Protein AF-A0AAV9T8A3-F1 (afdb_monomer)

Nearest PDB structures (foldseek):
  1oc7-assembly1_A  TM=1.001E+00  e=4.116E-23  Mycothermus thermophilus
  4i5u-assembly1_A  TM=9.994E-01  e=3.650E-22  Mycothermus thermophilus
  2bvw-assembly2_B  TM=9.949E-01  e=3.423E-22  Mycothermus thermophilus
  1ocn-assembly1_A  TM=9.949E-01  e=1.236E-21  Mycothermus thermophilus
  4i5r-assembly1_A  TM=9.970E-01  e=2.847E-21  Mycothermus thermophilus

Secondary structure (DSSP, 8-state):
-EEEESTTS---SS-SS--GGGTT-S--SHHHHHHHHHHHHHHTT---EEEEE-TTBSSSS-S-SSTT--SSBSS-B--SPPBS----TTEEEEE--S-TTB-SS---TTSTT--GGGGSTTB-SS--STTSB-HHHHHHHHHT-SS--

pLDDT: mean 98.06, std 1.73, range [81.69, 98.94]

Sequence (149 aa):
MSVFSNVSNFNGWNLTTAPPYTAPSENWDESKFHAALAPHLREAGFPANFIVDQGRSGKQPTGRETWGDWCNIKDTGFGPRPTVQTGIETLDAVVWVKPGGQADGTSDTTAVRYDEKCSSNSSVVPAPEAGSWFQEYFVQLLENANPPF

Solvent-accessible surface area (backbone atoms only — not comparable to full-atom values): 7956 Å² total; per-residue (Å²): 106,69,48,81,39,49,68,65,47,51,53,40,70,72,69,94,68,77,44,78,43,39,66,90,52,89,52,57,27,52,49,46,40,47,65,65,46,42,60,58,35,39,73,73,74,44,73,50,31,29,33,37,28,24,31,38,17,28,25,76,66,49,40,52,76,44,67,86,59,62,22,46,55,31,62,26,1,27,18,61,71,66,39,66,86,59,91,42,98,58,38,57,28,41,33,59,70,42,64,75,29,42,27,64,31,18,38,47,87,84,46,95,76,46,46,76,52,16,62,34,94,27,22,50,68,91,29,49,53,54,69,35,80,27,66,72,58,31,49,44,22,58,77,38,23,30,66,67,130

Organism: NCBI:txid1209068

Foldseek 3Di:
DADEPQALHAFADPDPDAAPQQPPDPQRHPPSVLVVVQVVCVVVVRNHAYEYANQFHQFPPWLDPHRPLRWQFHRTAGEDDWDCVPVDPRYRIYYHNDHFQFGQAAPPPPDPGDDPSCVPPRHDPRTDGGRDGHPVRNVSHQVSYVVHD

Radius of gyration: 15.84 Å; Cα contacts (8 Å, |Δi|>4): 342; chains: 1; bounding box: 42×30×47 Å

Structure (mmCIF, N/CA/C/O backbone):
data_AF-A0AAV9T8A3-F1
#
_entry.id   AF-A0AAV9T8A3-F1
#
loop_
_atom_site.group_PDB
_atom_site.id
_atom_site.type_symbol
_atom_site.label_atom_id
_atom_site.label_alt_id
_atom_site.label_comp_id
_atom_site.label_asym_id
_atom_site.label_entity_id
_atom_site.label_seq_id
_atom_site.pdbx_PDB_ins_code
_atom_site.Cartn_x
_atom_site.Cartn_y
_atom_site.Cartn_z
_atom_site.occupancy
_atom_site.B_iso_or_equiv
_atom_site.auth_seq_id
_atom_site.auth_comp_id
_atom_site.auth_asym_id
_atom_site.auth_atom_id
_atom_site.pdbx_PDB_model_num
ATOM 1 N N . MET A 1 1 ? -17.614 -10.045 11.870 1.00 81.69 1 MET A N 1
ATOM 2 C CA . MET A 1 1 ? -17.453 -10.066 10.398 1.00 81.69 1 MET A CA 1
ATOM 3 C C . MET A 1 1 ? -16.589 -8.878 10.040 1.00 81.69 1 MET A C 1
ATOM 5 O O . MET A 1 1 ? -16.736 -7.858 10.704 1.00 81.69 1 MET A O 1
ATOM 9 N N . SER A 1 2 ? -15.687 -9.022 9.072 1.00 90.25 2 SER A N 1
ATOM 10 C CA . SER A 1 2 ? -14.605 -8.052 8.882 1.00 90.25 2 SER A CA 1
ATOM 11 C C . SER A 1 2 ? -14.498 -7.611 7.427 1.00 90.25 2 SER A C 1
ATOM 13 O O . SER A 1 2 ? -14.773 -8.398 6.519 1.00 90.25 2 SER A O 1
ATOM 15 N N . VAL A 1 3 ? -14.103 -6.358 7.215 1.00 96.81 3 VAL A N 1
ATOM 16 C CA . VAL A 1 3 ? -13.810 -5.770 5.903 1.00 96.81 3 VAL A CA 1
ATOM 17 C C . VAL A 1 3 ? -12.299 -5.772 5.689 1.00 96.81 3 VAL A C 1
ATOM 19 O O . VAL A 1 3 ? -11.541 -5.379 6.573 1.00 96.81 3 VAL A O 1
ATOM 22 N N . PHE A 1 4 ? -11.856 -6.204 4.510 1.00 98.12 4 PHE A N 1
ATOM 23 C CA . PHE A 1 4 ? -10.450 -6.125 4.118 1.00 98.12 4 PHE A CA 1
ATOM 24 C C . PHE A 1 4 ? -10.169 -4.781 3.450 1.00 98.12 4 PHE A C 1
ATOM 26 O O . PHE A 1 4 ? -10.886 -4.394 2.526 1.00 98.12 4 PHE A O 1
ATOM 33 N N . SER A 1 5 ? -9.117 -4.091 3.884 1.00 98.69 5 SER A N 1
ATOM 34 C CA . SER A 1 5 ? -8.673 -2.831 3.280 1.00 98.69 5 SER A CA 1
ATOM 35 C C . SER A 1 5 ? -7.197 -2.879 2.874 1.00 98.69 5 SER A C 1
ATOM 37 O O . SER A 1 5 ? -6.459 -3.794 3.250 1.00 98.69 5 SER A O 1
ATOM 39 N N . ASN A 1 6 ? -6.783 -1.909 2.053 1.00 98.88 6 ASN A N 1
ATOM 40 C CA . ASN A 1 6 ? -5.431 -1.763 1.498 1.00 98.88 6 ASN A CA 1
ATOM 41 C C . ASN A 1 6 ? -4.888 -2.962 0.689 1.00 98.88 6 ASN A C 1
ATOM 43 O O . ASN A 1 6 ? -3.700 -2.999 0.377 1.00 98.88 6 ASN A O 1
ATOM 47 N N . VAL A 1 7 ? -5.727 -3.944 0.341 1.00 98.81 7 VAL A N 1
ATOM 48 C CA . VAL A 1 7 ? -5.307 -5.168 -0.361 1.00 98.81 7 VAL A CA 1
ATOM 49 C C . VAL A 1 7 ? -4.566 -4.820 -1.648 1.00 98.81 7 VAL A C 1
ATOM 51 O O . VAL A 1 7 ? -5.105 -4.133 -2.514 1.00 98.81 7 VAL A O 1
ATOM 54 N N . SER A 1 8 ? -3.337 -5.323 -1.786 1.00 98.44 8 SER A N 1
ATOM 55 C CA . SER A 1 8 ? -2.456 -5.023 -2.928 1.00 98.44 8 SER A CA 1
ATOM 56 C C . SER A 1 8 ? -2.124 -3.538 -3.123 1.00 98.44 8 SER A C 1
ATOM 58 O O . SER A 1 8 ? -1.626 -3.169 -4.181 1.00 98.44 8 SER A O 1
ATOM 60 N N . ASN A 1 9 ? -2.321 -2.687 -2.120 1.00 98.81 9 ASN A N 1
ATOM 61 C CA . ASN A 1 9 ? -1.963 -1.271 -2.162 1.00 98.81 9 ASN A CA 1
ATOM 62 C C . ASN A 1 9 ? -0.824 -0.979 -1.158 1.00 98.81 9 ASN A C 1
ATOM 64 O O . ASN A 1 9 ? -0.117 -1.893 -0.725 1.00 98.81 9 ASN A O 1
ATOM 68 N N . PHE A 1 10 ? -0.574 0.295 -0.853 1.00 98.81 10 PHE A N 1
ATOM 69 C CA . PHE A 1 10 ? 0.619 0.745 -0.125 1.00 98.81 10 PHE A CA 1
ATOM 70 C C . PHE A 1 10 ? 0.306 1.845 0.887 1.00 98.81 10 PHE A C 1
ATOM 72 O O . PHE A 1 10 ? 1.189 2.636 1.219 1.00 98.81 10 PHE A O 1
ATOM 79 N N . ASN A 1 11 ? -0.950 2.001 1.309 1.00 98.81 11 ASN A N 1
ATOM 80 C CA . ASN A 1 11 ? -1.295 3.015 2.299 1.00 98.81 11 ASN A CA 1
ATOM 81 C C . ASN A 1 11 ? -0.693 2.645 3.655 1.00 98.81 11 ASN A C 1
ATOM 83 O O . ASN A 1 11 ? -0.669 1.476 4.054 1.00 98.81 11 ASN A O 1
ATOM 87 N N . GLY A 1 12 ? -0.186 3.654 4.353 1.00 98.38 12 GLY A N 1
ATOM 88 C CA . GLY A 1 12 ? 0.330 3.487 5.701 1.00 98.38 12 GLY A CA 1
ATOM 89 C C . GLY A 1 12 ? -0.774 3.283 6.738 1.00 98.38 12 GLY A C 1
ATOM 90 O O . GLY A 1 12 ? -1.966 3.422 6.457 1.00 98.38 12 GLY A O 1
ATOM 91 N N . TRP A 1 13 ? -0.345 2.999 7.964 1.00 98.38 13 TRP A N 1
ATOM 92 C CA . TRP A 1 13 ? -1.193 2.925 9.147 1.00 98.38 13 TRP A CA 1
ATOM 93 C C . TRP A 1 13 ? -0.763 3.987 10.161 1.00 98.38 13 TRP A C 1
ATOM 95 O O . TRP A 1 13 ? 0.406 4.014 10.543 1.00 98.38 13 TRP A O 1
ATOM 105 N N . ASN A 1 14 ? -1.701 4.823 10.621 1.00 96.94 14 ASN A N 1
ATOM 106 C CA . ASN A 1 14 ? -1.488 5.821 11.675 1.00 96.94 14 ASN A CA 1
ATOM 107 C C . ASN A 1 14 ? -0.265 6.727 11.430 1.00 96.94 14 ASN A C 1
ATOM 109 O O . ASN A 1 14 ? 0.618 6.839 12.286 1.00 96.94 14 ASN A O 1
ATOM 113 N N . LEU A 1 15 ? -0.179 7.347 10.247 1.00 98.00 15 LEU A N 1
ATOM 114 C CA . LEU A 1 15 ? 0.934 8.264 9.977 1.00 98.00 15 LEU A CA 1
ATOM 115 C C . LEU A 1 15 ? 0.707 9.584 10.718 1.00 98.00 15 LEU A C 1
ATOM 117 O O . LEU A 1 15 ? -0.401 9.925 11.140 1.00 98.00 15 LEU A O 1
ATOM 121 N N . THR A 1 16 ? 1.783 10.347 10.872 1.00 97.12 16 THR A N 1
ATOM 122 C CA . THR A 1 16 ? 1.758 11.685 11.479 1.00 97.12 16 THR A CA 1
ATOM 123 C C . THR A 1 16 ? 1.642 12.798 10.440 1.00 97.12 16 THR A C 1
ATOM 125 O O .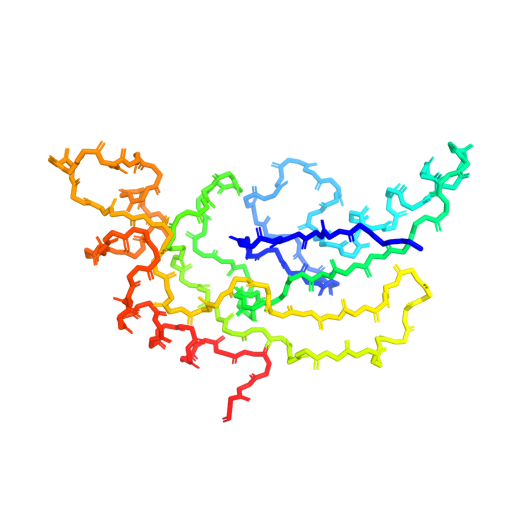 THR A 1 16 ? 1.150 13.877 10.757 1.00 97.12 16 THR A O 1
ATOM 128 N N . THR A 1 17 ? 2.041 12.522 9.196 1.00 97.31 17 THR A N 1
ATOM 129 C CA . THR A 1 17 ? 2.027 13.469 8.077 1.00 97.31 17 THR A CA 1
ATOM 130 C C . THR A 1 17 ? 1.371 12.819 6.865 1.00 97.31 17 THR A C 1
ATOM 132 O O . THR A 1 17 ? 1.720 11.694 6.505 1.00 97.31 17 THR A O 1
ATOM 135 N N . ALA A 1 18 ? 0.451 13.537 6.220 1.00 98.19 18 ALA A N 1
ATOM 136 C CA . ALA A 1 18 ? -0.208 13.080 5.001 1.00 98.19 18 ALA A CA 1
ATOM 137 C C . ALA A 1 18 ? 0.793 13.011 3.830 1.00 98.19 18 ALA A C 1
ATOM 139 O O . ALA A 1 18 ? 1.450 14.018 3.543 1.00 98.19 18 ALA A O 1
ATOM 140 N N . PRO A 1 19 ? 0.913 11.874 3.117 1.00 98.38 19 PRO A N 1
ATOM 141 C CA . PRO A 1 19 ? 1.668 11.834 1.871 1.00 98.38 19 PRO A CA 1
ATOM 142 C C . PRO A 1 19 ? 1.077 12.823 0.847 1.00 98.38 19 PRO A C 1
ATOM 144 O O . PR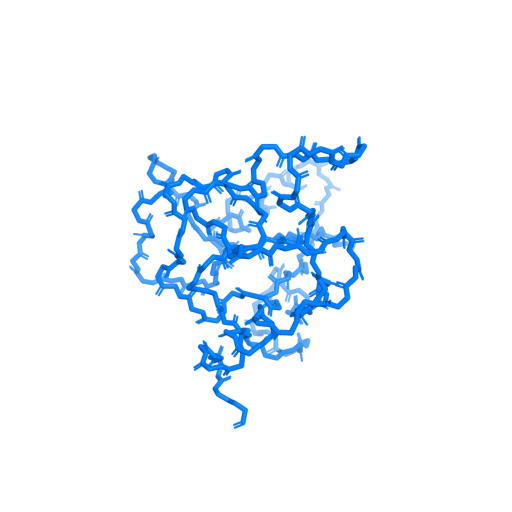O A 1 19 ? -0.147 12.868 0.705 1.00 98.38 19 PRO A O 1
ATOM 147 N N . PRO A 1 20 ? 1.892 13.591 0.097 1.00 97.81 20 PRO A N 1
ATOM 148 C CA . PRO A 1 20 ? 1.389 14.672 -0.760 1.00 97.81 20 PRO A CA 1
ATOM 149 C C . PRO A 1 20 ? 0.335 14.231 -1.783 1.00 97.81 20 PRO A C 1
ATOM 151 O O . PRO A 1 20 ? -0.639 14.942 -2.016 1.00 97.81 20 PRO A O 1
ATOM 154 N N . TYR A 1 21 ? 0.491 13.025 -2.339 1.00 98.19 21 TYR A N 1
ATOM 155 C CA . TYR A 1 21 ? -0.421 12.450 -3.331 1.00 98.19 21 TYR A CA 1
ATOM 156 C C . TYR A 1 21 ? -1.820 12.123 -2.787 1.00 98.19 21 TYR A C 1
ATOM 158 O O . TYR A 1 21 ? -2.697 11.780 -3.571 1.00 98.19 21 TYR A O 1
ATOM 166 N N . THR A 1 22 ? -2.047 12.215 -1.473 1.00 98.56 22 THR A N 1
ATOM 167 C CA . THR A 1 22 ? -3.350 11.929 -0.845 1.00 98.56 22 THR A CA 1
ATOM 168 C C . THR A 1 22 ? -4.285 13.137 -0.788 1.00 98.56 22 THR A C 1
ATOM 170 O O . THR A 1 22 ? -5.481 12.978 -0.541 1.00 98.56 22 THR A O 1
ATOM 173 N N . ALA A 1 23 ? -3.774 14.348 -1.026 1.00 97.12 23 ALA A N 1
ATOM 174 C CA . ALA A 1 23 ? -4.584 15.558 -0.987 1.00 97.12 23 ALA A CA 1
ATOM 175 C C . ALA A 1 23 ? -5.690 15.534 -2.066 1.00 97.12 23 ALA A C 1
ATOM 177 O O . ALA A 1 23 ? -5.450 15.070 -3.182 1.00 97.12 23 ALA A O 1
ATOM 178 N N . PRO A 1 24 ? -6.894 16.062 -1.773 1.00 96.94 24 PRO A N 1
ATOM 179 C CA . PRO A 1 24 ? -7.304 16.751 -0.545 1.00 96.94 24 PRO A CA 1
ATOM 180 C C . PRO A 1 24 ? -7.966 15.828 0.502 1.00 96.94 24 PRO A C 1
ATOM 182 O O . PRO A 1 24 ? -8.711 16.316 1.346 1.00 96.94 24 PRO A O 1
ATOM 185 N N . SER A 1 25 ? -7.766 14.507 0.439 1.00 97.81 25 SER A N 1
ATOM 186 C CA . SER A 1 25 ? -8.446 13.570 1.344 1.00 97.81 25 SER A CA 1
ATOM 187 C C . SER A 1 25 ? -8.076 13.811 2.806 1.00 97.81 25 SER A C 1
ATOM 189 O O . SER A 1 25 ? -6.899 13.880 3.153 1.00 97.81 25 SER A O 1
ATOM 191 N N . GLU A 1 26 ? -9.079 13.853 3.682 1.00 97.25 26 GLU A N 1
ATOM 192 C CA . GLU A 1 26 ? -8.888 13.868 5.140 1.00 97.25 26 GLU A CA 1
ATOM 193 C C . GLU A 1 26 ? -8.564 12.466 5.692 1.00 97.25 26 GLU A C 1
ATOM 195 O O . GLU A 1 26 ? -7.942 12.328 6.746 1.00 97.25 26 GLU A O 1
ATOM 200 N N . ASN A 1 27 ? -8.920 11.418 4.941 1.00 98.25 27 ASN A N 1
ATOM 201 C CA . ASN A 1 27 ? -8.722 10.010 5.288 1.00 98.25 27 ASN A CA 1
ATOM 202 C C . ASN A 1 27 ? -7.532 9.427 4.523 1.00 98.25 27 ASN A C 1
ATOM 204 O O . ASN A 1 27 ? -7.679 8.500 3.733 1.00 98.25 27 ASN A O 1
ATOM 208 N N . TRP A 1 28 ? -6.359 10.029 4.698 1.00 98.00 28 TRP A N 1
ATOM 209 C CA . TRP A 1 28 ? -5.161 9.761 3.895 1.00 98.00 28 TRP A CA 1
ATOM 210 C C . TRP A 1 28 ? -4.339 8.531 4.326 1.00 98.00 28 TRP A C 1
ATOM 212 O O . TRP A 1 28 ? -3.353 8.187 3.675 1.00 98.00 28 TRP A O 1
ATOM 222 N N . ASP A 1 29 ? -4.727 7.856 5.409 1.00 98.56 29 ASP A N 1
ATOM 223 C CA . ASP A 1 29 ? -4.188 6.553 5.809 1.00 98.56 29 ASP A CA 1
ATOM 224 C C . ASP A 1 29 ? -5.319 5.599 6.224 1.00 98.56 29 ASP A C 1
ATOM 226 O O . ASP A 1 29 ? -6.466 6.015 6.429 1.00 98.56 29 ASP A O 1
ATOM 230 N N . GLU A 1 30 ? -4.993 4.314 6.368 1.00 98.69 30 GLU A N 1
ATOM 231 C CA . GLU A 1 30 ? -5.989 3.280 6.669 1.00 98.69 30 GLU A CA 1
ATOM 232 C C . GLU A 1 30 ? -6.618 3.444 8.058 1.00 98.69 30 GLU A C 1
ATOM 234 O O . GLU A 1 30 ? -7.794 3.142 8.233 1.00 98.69 30 GLU A O 1
ATOM 239 N N . SER A 1 31 ? -5.886 3.984 9.035 1.00 98.25 31 SER A N 1
ATOM 240 C CA . SER A 1 31 ? -6.427 4.202 10.382 1.00 98.25 31 SER A CA 1
ATOM 241 C C . SER A 1 31 ? -7.514 5.280 10.387 1.00 98.25 31 SER A C 1
ATOM 243 O O . SER A 1 31 ? -8.537 5.126 11.057 1.00 98.25 31 SER A O 1
ATOM 245 N N . LYS A 1 32 ? -7.342 6.339 9.585 1.00 98.44 32 LYS A N 1
ATOM 246 C CA . LYS A 1 32 ? -8.348 7.396 9.405 1.00 98.44 32 LYS A CA 1
ATOM 247 C C . LYS A 1 32 ? -9.530 6.893 8.596 1.00 98.44 32 LYS A C 1
ATOM 249 O O . LYS A 1 32 ? -10.669 7.124 8.989 1.00 98.44 32 LYS A O 1
ATOM 254 N N . PHE A 1 33 ? -9.267 6.147 7.523 1.00 98.44 33 PHE A N 1
ATOM 255 C CA . PHE A 1 33 ? -10.321 5.501 6.744 1.00 98.44 33 PHE A CA 1
ATOM 256 C C . PHE A 1 33 ? -11.185 4.575 7.614 1.00 98.44 33 PHE A C 1
ATOM 258 O O . PHE A 1 33 ? -12.411 4.674 7.578 1.00 98.44 33 PHE A O 1
ATOM 265 N N . HIS A 1 34 ? -10.573 3.733 8.454 1.00 98.12 34 HIS A N 1
ATOM 266 C CA . HIS A 1 34 ? -11.299 2.851 9.376 1.00 98.12 34 HIS A CA 1
ATOM 267 C C . HIS A 1 34 ? -12.113 3.645 10.395 1.00 98.12 34 HIS A C 1
ATOM 269 O O . HIS A 1 34 ? -13.289 3.346 10.596 1.00 98.12 34 HIS A O 1
ATOM 275 N N . ALA A 1 35 ? -11.515 4.674 11.004 1.00 97.38 35 ALA A N 1
ATOM 276 C CA . ALA A 1 35 ? -12.193 5.526 11.979 1.00 97.38 35 ALA A CA 1
ATOM 277 C C . ALA A 1 35 ? -13.398 6.267 11.375 1.00 97.38 35 ALA A C 1
ATOM 279 O O . ALA A 1 35 ? -14.427 6.393 12.038 1.00 97.38 35 ALA A O 1
ATOM 280 N N . ALA A 1 36 ? -13.292 6.711 10.120 1.00 97.69 36 ALA A N 1
ATOM 281 C CA . ALA A 1 36 ? -14.377 7.373 9.405 1.00 97.69 36 ALA A CA 1
ATOM 282 C C . ALA A 1 36 ? -15.481 6.394 8.974 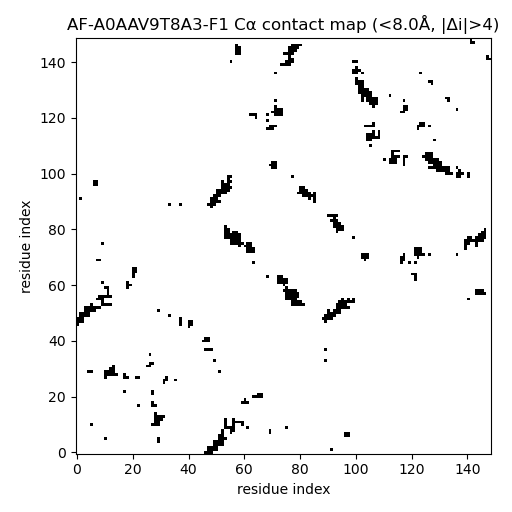1.00 97.69 36 ALA A C 1
ATOM 284 O O . ALA A 1 36 ? -16.660 6.722 9.059 1.00 97.69 36 ALA A O 1
ATO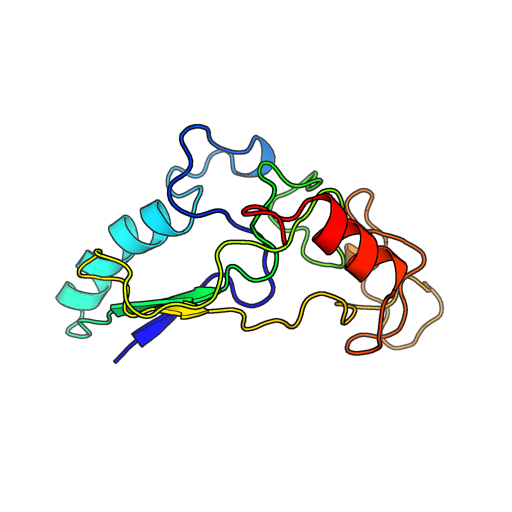M 285 N N . LEU A 1 37 ? -15.127 5.183 8.528 1.00 97.69 37 LEU A N 1
ATOM 286 C CA . LEU A 1 37 ? -16.092 4.228 7.979 1.00 97.69 37 LEU A CA 1
ATOM 287 C C . LEU A 1 37 ? -16.829 3.413 9.056 1.00 97.69 37 LEU A C 1
ATOM 289 O O . LEU A 1 37 ? -18.018 3.123 8.898 1.00 97.69 37 LEU A O 1
ATOM 293 N N . ALA A 1 38 ? -16.161 3.041 10.154 1.00 97.19 38 ALA A N 1
ATOM 294 C CA . ALA A 1 38 ? -16.728 2.148 11.169 1.00 97.19 38 ALA A CA 1
ATOM 295 C C . ALA A 1 38 ? -18.078 2.622 11.757 1.00 97.19 38 ALA A C 1
ATOM 297 O O . ALA A 1 38 ? -18.975 1.786 11.906 1.00 97.19 38 ALA A O 1
ATOM 298 N N . PRO A 1 39 ? -18.288 3.918 12.084 1.00 96.81 39 PRO A N 1
ATOM 299 C CA . PRO A 1 39 ? -19.573 4.395 12.596 1.00 96.81 39 PRO A CA 1
ATOM 300 C C . PRO A 1 39 ? -20.723 4.190 11.603 1.00 96.81 39 PRO A C 1
ATOM 302 O O . PRO A 1 39 ? -21.791 3.730 12.002 1.00 96.81 39 PRO A O 1
ATOM 305 N N . HIS A 1 40 ? -20.487 4.443 10.313 1.00 97.31 40 HIS A N 1
ATOM 306 C CA . HIS A 1 40 ? -21.502 4.284 9.268 1.00 97.31 40 HIS A CA 1
ATOM 307 C C . HIS A 1 40 ? -21.889 2.821 9.051 1.00 97.31 40 HIS A C 1
ATOM 309 O O . HIS A 1 40 ? -23.066 2.505 8.887 1.00 97.31 40 HIS A O 1
ATOM 315 N N . LEU A 1 41 ? -20.915 1.907 9.100 1.00 97.31 41 LEU A N 1
ATOM 316 C CA . LEU A 1 41 ? -21.197 0.474 9.003 1.00 97.31 41 LEU A CA 1
ATOM 317 C C . LEU A 1 41 ? -22.058 0.001 10.185 1.00 97.31 41 LEU A C 1
ATOM 319 O O . LEU A 1 41 ? -23.049 -0.703 9.986 1.00 97.31 41 LEU A O 1
ATOM 323 N N . ARG A 1 42 ? -21.742 0.448 11.409 1.00 96.50 42 ARG A N 1
ATOM 324 C CA . ARG A 1 42 ? -22.547 0.147 12.606 1.00 96.50 42 ARG A CA 1
ATOM 325 C C . ARG A 1 42 ? -23.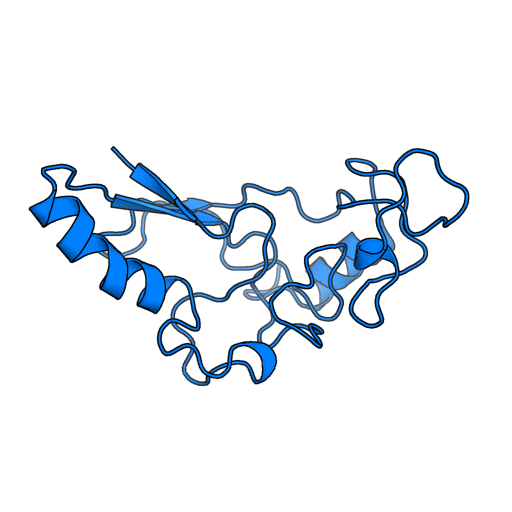972 0.686 12.497 1.00 96.50 42 ARG A C 1
ATOM 327 O O . ARG A 1 42 ? -24.906 -0.049 12.805 1.00 96.50 42 ARG A O 1
ATOM 334 N N . GLU A 1 43 ? -24.139 1.927 12.046 1.00 97.94 43 GLU A N 1
ATOM 335 C CA . GLU A 1 43 ? -25.453 2.553 11.839 1.00 97.94 43 GLU A CA 1
ATOM 336 C C . GLU A 1 43 ? -26.301 1.780 10.820 1.00 97.94 43 GLU A C 1
ATOM 338 O O . GLU A 1 43 ? -27.495 1.575 11.028 1.00 97.94 43 GLU A O 1
ATOM 343 N N . ALA A 1 44 ? -25.668 1.254 9.770 1.00 97.69 44 ALA A N 1
ATOM 344 C CA . ALA A 1 44 ? -26.315 0.414 8.766 1.00 97.69 44 ALA A CA 1
ATOM 345 C C . ALA A 1 44 ? -26.634 -1.021 9.248 1.00 97.69 44 ALA A C 1
ATOM 347 O O . ALA A 1 44 ? -27.082 -1.850 8.456 1.00 97.69 44 ALA A O 1
ATOM 348 N N . GLY A 1 45 ? -26.395 -1.348 10.524 1.00 97.56 45 GLY A N 1
ATOM 349 C CA . GLY A 1 45 ? -26.617 -2.687 11.077 1.00 97.56 45 GLY A CA 1
ATOM 350 C C . GLY A 1 45 ? -25.520 -3.697 10.729 1.00 97.56 45 GLY A C 1
ATOM 351 O O . GLY A 1 45 ? -25.702 -4.897 10.940 1.00 97.56 45 GLY A O 1
ATOM 352 N N . PHE A 1 46 ? -24.373 -3.232 10.228 1.00 96.94 46 PHE A N 1
ATOM 353 C CA . PHE A 1 46 ? -23.214 -4.057 9.911 1.00 96.94 46 PHE A CA 1
ATOM 354 C C . PHE A 1 46 ? -22.004 -3.636 10.761 1.00 96.94 46 PHE A C 1
ATOM 356 O O . PHE A 1 46 ? -21.128 -2.930 10.275 1.00 96.94 46 PHE A O 1
ATOM 363 N N . PRO A 1 47 ? -21.910 -4.045 12.039 1.00 95.56 47 PRO A N 1
ATOM 364 C CA . PRO A 1 47 ? -20.812 -3.652 12.923 1.00 95.56 47 PRO A CA 1
ATOM 365 C C . PRO A 1 47 ? -19.518 -4.407 12.573 1.00 95.56 47 PRO A C 1
ATOM 367 O O . PRO A 1 47 ? -19.078 -5.292 13.306 1.00 95.56 47 PRO A O 1
ATOM 370 N N . ALA A 1 48 ? -18.948 -4.108 11.408 1.00 95.50 48 ALA A N 1
ATOM 371 C CA . ALA A 1 48 ? -17.767 -4.777 10.898 1.00 95.50 48 ALA A CA 1
ATOM 372 C C . ALA A 1 48 ? -16.489 -4.236 11.543 1.00 95.50 48 ALA A C 1
ATOM 374 O O . ALA A 1 48 ? -16.316 -3.025 11.688 1.00 95.50 48 ALA A O 1
ATOM 375 N N . ASN A 1 49 ? -15.581 -5.154 11.860 1.00 97.06 49 ASN A N 1
ATOM 376 C CA . ASN A 1 49 ? -14.186 -4.833 12.144 1.00 97.06 49 ASN A CA 1
ATOM 377 C C . ASN A 1 49 ? -13.379 -4.833 10.838 1.00 97.06 49 ASN A C 1
ATOM 379 O O . ASN A 1 49 ? -13.911 -5.116 9.760 1.00 97.06 49 ASN A O 1
ATOM 383 N N . PHE A 1 50 ? -12.087 -4.537 10.918 1.00 98.62 50 PHE A N 1
ATOM 384 C CA . PHE A 1 50 ? -11.207 -4.473 9.759 1.00 98.62 50 PHE A CA 1
ATOM 385 C C . PHE A 1 50 ? -10.045 -5.453 9.842 1.00 98.62 50 PHE A C 1
ATOM 387 O O . PHE A 1 50 ? -9.553 -5.792 10.917 1.00 98.62 50 PHE A O 1
ATOM 394 N N . ILE A 1 51 ? -9.576 -5.861 8.669 1.00 98.75 51 ILE A N 1
ATOM 395 C CA . ILE A 1 51 ? -8.291 -6.518 8.459 1.00 98.75 51 ILE A CA 1
ATOM 396 C C . ILE A 1 51 ? -7.543 -5.682 7.419 1.00 98.75 51 ILE A C 1
ATOM 398 O O . ILE A 1 51 ? -8.091 -5.388 6.356 1.00 98.75 51 ILE A O 1
ATOM 402 N N . VAL A 1 52 ? -6.311 -5.274 7.719 1.00 98.88 52 VAL A N 1
ATOM 403 C CA . VAL A 1 52 ? -5.557 -4.336 6.872 1.00 98.88 52 VAL A CA 1
ATOM 404 C C . VAL A 1 52 ? -4.329 -4.999 6.268 1.00 98.88 52 VAL A C 1
ATOM 406 O O . VAL A 1 52 ? -3.498 -5.558 6.987 1.00 98.88 52 VAL A O 1
ATOM 409 N N . ASP A 1 53 ? -4.195 -4.922 4.943 1.00 98.94 53 ASP A N 1
ATOM 410 C CA . ASP A 1 53 ? -2.951 -5.301 4.275 1.00 98.94 53 ASP A CA 1
ATOM 411 C C . ASP A 1 53 ? -1.870 -4.258 4.584 1.00 98.94 53 ASP A C 1
ATOM 413 O O . ASP A 1 53 ? -2.082 -3.062 4.399 1.00 98.94 53 ASP A O 1
ATOM 417 N N . GLN A 1 54 ? -0.710 -4.682 5.070 1.00 98.88 54 GLN A N 1
ATOM 418 C CA . GLN A 1 54 ? 0.469 -3.829 5.266 1.00 98.88 54 GLN A CA 1
ATOM 419 C C . GLN A 1 54 ? 1.724 -4.441 4.631 1.00 98.88 54 GLN A C 1
ATOM 421 O O . GLN A 1 54 ? 2.843 -4.008 4.916 1.00 98.88 54 GLN A O 1
ATOM 426 N N . GLY A 1 55 ? 1.561 -5.425 3.738 1.00 98.88 55 GLY A N 1
ATOM 427 C CA . GLY A 1 55 ? 2.671 -6.158 3.123 1.00 98.88 55 GLY A CA 1
ATOM 428 C C . GLY A 1 55 ? 3.673 -5.288 2.377 1.00 98.88 55 GLY A C 1
ATOM 429 O O . GLY A 1 55 ? 4.843 -5.643 2.303 1.00 98.88 55 GLY A O 1
ATOM 430 N N . ARG A 1 56 ? 3.251 -4.128 1.865 1.00 98.88 56 ARG A N 1
ATOM 431 C CA . ARG A 1 56 ? 4.098 -3.213 1.081 1.00 98.88 56 ARG A CA 1
ATOM 432 C C . ARG A 1 56 ? 4.059 -1.767 1.590 1.00 98.88 56 ARG A C 1
ATOM 434 O O . ARG A 1 56 ? 4.354 -0.837 0.842 1.00 98.88 56 ARG A O 1
ATOM 441 N N . SER A 1 57 ? 3.683 -1.578 2.857 1.00 98.88 57 SER A N 1
ATOM 442 C CA . SER A 1 57 ? 3.398 -0.260 3.444 1.00 98.88 57 SER A CA 1
ATOM 443 C C . SER A 1 57 ? 4.489 0.285 4.377 1.00 98.88 57 SER A C 1
ATOM 445 O O . SER A 1 57 ? 4.266 1.314 5.012 1.00 98.88 57 SER A O 1
ATOM 447 N N . GLY A 1 58 ? 5.654 -0.364 4.482 1.00 98.62 58 GLY A N 1
ATOM 448 C CA . GLY A 1 58 ? 6.700 -0.003 5.453 1.00 98.62 58 GLY A CA 1
ATOM 449 C C . GLY A 1 58 ? 7.349 1.363 5.215 1.00 98.62 58 GLY A C 1
ATOM 450 O O . GLY A 1 58 ? 7.678 2.074 6.166 1.00 98.62 58 GLY A O 1
ATOM 451 N N . LYS A 1 59 ? 7.482 1.768 3.949 1.00 98.69 59 LYS A N 1
ATOM 452 C CA . LYS A 1 59 ? 8.011 3.082 3.568 1.00 98.69 59 LYS A CA 1
ATOM 453 C C . LYS A 1 59 ? 6.872 4.032 3.218 1.00 98.69 59 LYS A C 1
ATOM 455 O O . LYS A 1 59 ? 6.067 3.738 2.340 1.00 98.69 59 LYS A O 1
ATOM 460 N N . GLN A 1 60 ? 6.818 5.162 3.921 1.00 98.56 60 GLN A N 1
ATOM 461 C CA . GLN A 1 60 ? 5.883 6.262 3.684 1.00 98.56 60 GLN A CA 1
ATOM 462 C C . GLN A 1 60 ? 6.645 7.600 3.729 1.00 98.56 60 GLN A C 1
ATOM 464 O O . GLN A 1 60 ? 7.485 7.769 4.614 1.00 98.56 60 GLN A O 1
ATOM 469 N N . PRO A 1 61 ? 6.348 8.565 2.840 1.00 98.44 61 PRO A N 1
ATOM 470 C CA . PRO A 1 61 ? 5.518 8.400 1.649 1.00 98.44 61 PRO A CA 1
ATOM 471 C C . PRO A 1 61 ? 6.155 7.409 0.659 1.00 98.44 61 PRO A C 1
ATOM 473 O O . PRO A 1 61 ? 7.361 7.173 0.680 1.00 98.44 61 PRO A O 1
ATOM 476 N N . THR A 1 62 ? 5.322 6.814 -0.190 1.00 98.69 62 THR A N 1
ATOM 477 C CA . THR A 1 62 ? 5.776 5.960 -1.302 1.00 98.69 62 THR A CA 1
ATOM 478 C C . THR A 1 62 ? 6.223 6.803 -2.501 1.00 98.69 62 THR A C 1
ATOM 480 O O . THR A 1 62 ? 6.018 8.016 -2.513 1.00 98.69 62 THR A O 1
ATOM 483 N N . GLY A 1 63 ? 6.754 6.169 -3.549 1.00 98.50 63 GLY A N 1
ATOM 484 C CA . GLY A 1 63 ? 7.142 6.816 -4.812 1.00 98.50 63 GLY A CA 1
ATOM 485 C C . GLY A 1 63 ? 5.969 7.122 -5.752 1.00 98.50 63 GLY A C 1
ATOM 486 O O . GLY A 1 63 ? 6.153 7.221 -6.967 1.00 98.50 63 GLY A O 1
ATOM 487 N N . ARG A 1 64 ? 4.747 7.216 -5.216 1.00 98.50 64 ARG A N 1
ATOM 488 C CA . ARG A 1 64 ? 3.540 7.554 -5.978 1.00 98.50 64 ARG A CA 1
ATOM 489 C C . ARG A 1 64 ? 3.544 9.029 -6.365 1.00 98.50 64 ARG A C 1
ATOM 491 O O . ARG A 1 64 ? 3.708 9.891 -5.506 1.00 98.50 64 ARG A O 1
ATOM 498 N N . GLU A 1 65 ? 3.313 9.315 -7.642 1.00 98.31 65 GLU A N 1
ATOM 499 C CA . GLU A 1 65 ? 3.006 10.667 -8.118 1.00 98.31 65 GLU A CA 1
ATOM 500 C C . GLU A 1 65 ? 1.524 10.971 -7.884 1.00 98.31 65 GLU A C 1
ATOM 502 O O . GLU A 1 65 ? 1.171 12.059 -7.426 1.00 98.31 65 GLU A O 1
ATOM 507 N N . THR A 1 66 ? 0.655 9.983 -8.120 1.00 98.06 66 THR A N 1
ATOM 508 C CA . THR A 1 66 ? -0.775 10.064 -7.815 1.00 98.06 66 THR A CA 1
ATOM 509 C C . THR A 1 66 ? -1.215 8.892 -6.944 1.00 98.06 66 THR A C 1
ATOM 511 O O . THR A 1 66 ? -0.687 7.785 -7.040 1.00 98.06 66 THR A O 1
ATOM 514 N N . TRP A 1 67 ? -2.214 9.098 -6.079 1.00 98.44 67 TRP A N 1
ATOM 515 C CA . TRP A 1 67 ? -2.643 8.036 -5.162 1.00 98.44 67 TRP A CA 1
ATOM 516 C C . TRP A 1 67 ? -3.186 6.793 -5.884 1.00 98.44 67 TRP A C 1
ATOM 518 O O . TRP A 1 67 ? -3.053 5.675 -5.384 1.00 98.44 67 TRP A O 1
ATOM 528 N N . GLY A 1 68 ? -3.767 7.009 -7.070 1.00 98.12 68 GLY A N 1
ATOM 529 C CA . GLY A 1 68 ? -4.315 5.977 -7.945 1.00 98.12 68 GLY A CA 1
ATOM 530 C C . GLY A 1 68 ? -3.272 5.183 -8.731 1.00 98.12 68 GLY A C 1
ATOM 531 O O . GLY A 1 68 ? -3.655 4.278 -9.468 1.00 98.12 68 GLY A O 1
ATOM 532 N N . ASP A 1 69 ? -1.979 5.484 -8.599 1.00 98.69 69 ASP A N 1
ATOM 533 C CA . ASP A 1 69 ? -0.934 4.607 -9.120 1.00 98.69 69 ASP A CA 1
ATOM 534 C C . ASP A 1 69 ? -0.816 3.383 -8.207 1.00 98.69 69 ASP A C 1
ATOM 536 O O . ASP A 1 69 ? -0.632 3.498 -6.995 1.00 98.69 69 ASP A O 1
ATOM 540 N N . TRP A 1 70 ? -0.965 2.190 -8.780 1.00 98.75 70 TRP A N 1
ATOM 541 C CA . TRP A 1 70 ? -1.078 0.946 -8.012 1.00 98.75 70 TRP A CA 1
ATOM 542 C C . TRP A 1 70 ? -0.075 -0.132 -8.423 1.00 98.75 70 TRP A C 1
ATOM 544 O O . TRP A 1 70 ? 0.124 -1.084 -7.673 1.00 98.75 70 TRP A O 1
ATOM 554 N N . CYS A 1 71 ? 0.556 -0.007 -9.590 1.00 98.81 71 CYS A N 1
ATOM 555 C CA . CYS A 1 71 ? 1.339 -1.090 -10.170 1.00 98.81 71 CYS A CA 1
ATOM 556 C C . CYS A 1 71 ? 2.831 -0.946 -9.852 1.00 98.81 71 CYS A C 1
ATOM 558 O O . CYS A 1 71 ? 3.446 0.057 -10.203 1.00 98.81 71 CYS A O 1
ATOM 560 N N . ASN A 1 72 ? 3.423 -1.951 -9.196 1.00 98.81 72 ASN A N 1
ATOM 561 C CA . ASN A 1 72 ? 4.869 -2.071 -8.962 1.00 98.81 72 ASN A CA 1
ATOM 562 C C . ASN A 1 72 ? 5.512 -0.794 -8.386 1.00 98.81 72 ASN A C 1
ATOM 564 O O . ASN A 1 72 ? 6.568 -0.360 -8.836 1.00 98.81 72 ASN A O 1
ATOM 568 N N . ILE A 1 73 ? 4.883 -0.171 -7.390 1.00 98.88 73 ILE A N 1
ATOM 569 C CA . ILE A 1 73 ? 5.245 1.179 -6.937 1.00 98.88 73 ILE A CA 1
ATOM 570 C C . ILE A 1 73 ? 6.660 1.270 -6.338 1.00 98.88 73 ILE A C 1
ATOM 572 O O . ILE A 1 73 ? 7.022 0.518 -5.423 1.00 98.88 73 ILE A O 1
ATOM 576 N N . LYS A 1 74 ? 7.439 2.237 -6.835 1.00 98.88 74 LYS A N 1
ATOM 577 C CA . LYS A 1 74 ? 8.764 2.644 -6.345 1.00 98.88 74 LYS A CA 1
ATOM 578 C C . LYS A 1 74 ? 8.719 3.103 -4.894 1.00 98.88 74 LYS A C 1
ATOM 580 O O . LYS A 1 74 ? 7.687 3.559 -4.405 1.00 98.88 74 LYS A O 1
ATOM 585 N N . ASP A 1 75 ? 9.861 3.039 -4.219 1.00 98.62 75 ASP A N 1
ATOM 586 C CA . ASP A 1 75 ? 10.011 3.553 -2.853 1.00 98.62 75 ASP A CA 1
ATOM 587 C C . ASP A 1 75 ? 8.984 2.964 -1.870 1.00 98.62 75 ASP A C 1
ATOM 589 O O . ASP A 1 75 ? 8.462 3.651 -0.994 1.00 98.62 75 ASP A O 1
ATOM 593 N N . THR A 1 76 ? 8.695 1.672 -2.014 1.00 98.88 76 THR A N 1
ATOM 594 C CA . THR A 1 76 ? 7.867 0.891 -1.083 1.00 98.88 76 THR A CA 1
ATOM 595 C C . THR A 1 76 ? 8.729 -0.101 -0.313 1.00 98.88 76 THR A C 1
ATOM 597 O O . THR A 1 76 ? 9.805 -0.486 -0.767 1.00 98.88 76 THR A O 1
ATOM 600 N N . GLY A 1 77 ? 8.258 -0.512 0.863 1.00 98.88 77 GLY A N 1
ATOM 601 C CA . GLY A 1 77 ? 8.977 -1.389 1.787 1.00 98.88 77 GLY A CA 1
ATOM 602 C C . GLY A 1 77 ? 8.052 -2.415 2.426 1.00 98.88 77 GLY A C 1
ATOM 603 O O . GLY A 1 77 ? 6.863 -2.132 2.598 1.00 98.88 77 GLY A O 1
ATOM 604 N N . PHE A 1 78 ? 8.571 -3.582 2.816 1.00 98.94 78 PHE A N 1
ATOM 605 C CA . PHE A 1 78 ? 7.809 -4.511 3.657 1.00 98.94 78 PHE A CA 1
ATOM 606 C C . PHE A 1 78 ? 7.395 -3.824 4.963 1.00 98.94 78 PHE A C 1
ATOM 608 O O . PHE A 1 78 ? 8.226 -3.208 5.630 1.00 98.94 78 PHE A O 1
ATOM 615 N N . GLY A 1 79 ? 6.111 -3.899 5.313 1.00 98.81 79 GLY A N 1
ATOM 616 C CA . GLY A 1 79 ? 5.558 -3.196 6.472 1.00 98.81 79 GLY A CA 1
ATOM 617 C C . GLY A 1 79 ? 5.576 -3.993 7.781 1.00 98.81 79 GLY A C 1
ATOM 618 O O . GLY A 1 79 ? 6.275 -5.010 7.904 1.00 98.81 79 GLY A O 1
ATOM 619 N N . PRO A 1 80 ? 4.784 -3.552 8.777 1.00 98.31 80 PRO A N 1
ATOM 620 C CA . PRO A 1 80 ? 4.556 -4.293 10.012 1.00 98.31 80 PRO A CA 1
ATOM 621 C C . PRO A 1 80 ? 4.183 -5.749 9.740 1.00 98.31 80 PRO A C 1
ATOM 623 O O . PRO A 1 80 ? 3.416 -6.046 8.822 1.00 98.31 80 PRO A O 1
ATOM 626 N N . ARG A 1 81 ? 4.755 -6.667 10.523 1.00 98.69 81 ARG A N 1
ATOM 627 C CA . ARG A 1 81 ? 4.524 -8.105 10.347 1.00 98.69 81 ARG A CA 1
ATOM 628 C C . ARG A 1 81 ? 3.075 -8.463 10.704 1.00 98.69 81 ARG A C 1
ATOM 630 O O . ARG A 1 81 ? 2.502 -7.804 11.575 1.00 98.69 81 ARG A O 1
ATOM 637 N N . PRO A 1 82 ? 2.493 -9.502 10.073 1.00 98.75 82 PRO A N 1
ATOM 638 C CA . PRO A 1 82 ? 1.137 -9.923 10.390 1.00 98.75 82 PRO A CA 1
ATOM 639 C C . PRO A 1 82 ? 0.951 -10.200 11.885 1.00 98.75 82 PRO A C 1
ATOM 641 O O . PRO A 1 82 ? 1.765 -10.889 12.500 1.00 98.75 82 PRO A O 1
ATOM 644 N N . THR A 1 83 ? -0.115 -9.663 12.471 1.00 98.56 83 THR A N 1
ATOM 645 C CA . THR A 1 83 ? -0.433 -9.833 13.892 1.00 98.56 83 THR A CA 1
ATOM 646 C C . THR A 1 83 ? -1.921 -9.623 14.147 1.00 98.56 83 THR A C 1
ATOM 648 O O . THR A 1 83 ? -2.557 -8.783 13.513 1.00 98.56 83 THR A O 1
ATOM 651 N N . VAL A 1 84 ? -2.458 -10.368 15.112 1.00 98.31 84 VAL A N 1
ATOM 652 C CA . VAL A 1 84 ? -3.799 -10.159 15.690 1.00 98.31 84 VAL A CA 1
ATOM 653 C C . VAL A 1 84 ? -3.750 -9.313 16.970 1.00 98.31 84 VAL A C 1
ATOM 655 O O . VAL A 1 84 ? -4.776 -8.929 17.518 1.00 98.31 84 VAL A O 1
ATOM 658 N N . GLN A 1 85 ? -2.550 -9.017 17.476 1.00 97.75 85 GLN A N 1
ATOM 659 C CA . GLN A 1 85 ? -2.337 -8.188 18.665 1.00 97.75 85 GLN A CA 1
ATOM 660 C C . GLN A 1 85 ? -2.230 -6.718 18.248 1.00 97.75 85 GLN A C 1
ATOM 662 O O . GLN A 1 85 ? -1.160 -6.118 18.301 1.00 97.75 85 GLN A O 1
ATOM 667 N N . THR A 1 86 ? -3.337 -6.158 17.764 1.00 96.94 86 THR A N 1
ATOM 668 C CA . THR A 1 86 ? -3.377 -4.797 17.202 1.00 96.94 86 THR A CA 1
ATOM 669 C C . THR A 1 86 ? -3.516 -3.717 18.275 1.00 96.94 86 THR A C 1
ATOM 671 O O . THR A 1 86 ? -3.036 -2.603 18.090 1.00 96.94 86 THR A O 1
ATOM 674 N N . GLY A 1 87 ? -4.181 -4.038 19.392 1.00 95.75 87 GLY A N 1
ATOM 675 C CA . GLY A 1 87 ? -4.535 -3.075 20.440 1.00 95.75 87 GLY A CA 1
ATOM 676 C C . GLY A 1 87 ? -5.629 -2.080 20.033 1.00 95.75 87 GLY A C 1
ATOM 677 O O . GLY A 1 87 ? -5.832 -1.092 20.733 1.00 95.75 87 GLY A O 1
ATOM 678 N N . ILE A 1 88 ? -6.319 -2.316 18.911 1.00 96.00 88 ILE A N 1
ATOM 679 C CA . ILE A 1 88 ? -7.290 -1.389 18.319 1.00 96.00 88 ILE A CA 1
ATOM 680 C C . ILE A 1 88 ? -8.625 -2.112 18.174 1.00 96.00 88 ILE A C 1
ATOM 682 O O . ILE A 1 88 ? -8.718 -3.107 17.465 1.00 96.00 88 ILE A O 1
ATOM 686 N N . GLU A 1 89 ? -9.664 -1.593 18.830 1.00 93.88 89 GLU A N 1
ATOM 687 C CA . GLU A 1 89 ? -10.975 -2.251 18.946 1.00 93.88 89 GLU A CA 1
ATOM 688 C C . GLU A 1 89 ? -11.600 -2.615 17.590 1.00 93.88 89 GLU A C 1
ATOM 690 O O . GLU A 1 89 ? -12.225 -3.663 17.453 1.00 93.88 89 GLU A O 1
ATOM 695 N N . THR A 1 90 ? -11.417 -1.765 16.578 1.00 95.31 90 THR A N 1
ATOM 696 C CA . THR A 1 90 ? -11.981 -1.960 15.236 1.00 95.31 90 THR A CA 1
ATOM 697 C C . THR A 1 90 ? -11.064 -2.712 14.276 1.00 95.31 90 THR A C 1
ATOM 699 O O . THR A 1 90 ? -11.453 -2.901 13.127 1.00 95.31 90 THR A O 1
ATOM 702 N N . LEU A 1 91 ? -9.860 -3.124 14.687 1.00 98.12 91 LEU A N 1
ATOM 703 C CA . LEU A 1 91 ? -8.897 -3.798 13.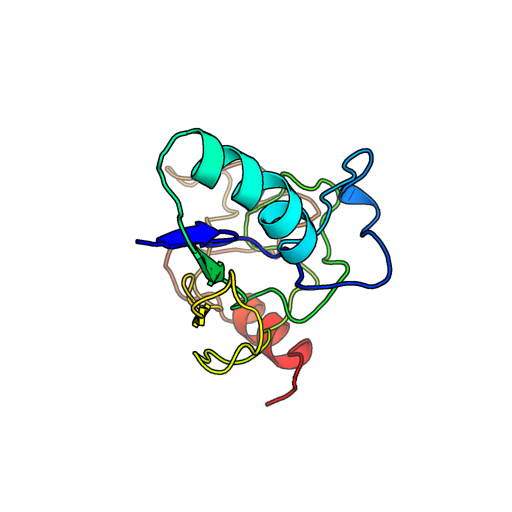814 1.00 98.12 91 LEU A CA 1
ATOM 704 C C . LEU A 1 91 ? -8.584 -5.203 14.336 1.00 98.12 91 LEU A C 1
ATOM 706 O O . LEU A 1 91 ? -7.839 -5.362 15.301 1.00 98.12 91 LEU A O 1
ATOM 710 N N . ASP A 1 92 ? -9.086 -6.219 13.639 1.00 98.44 92 ASP A N 1
ATOM 711 C CA . ASP A 1 92 ? -8.876 -7.624 13.996 1.00 98.44 92 ASP A CA 1
ATOM 712 C C . ASP A 1 92 ? -7.441 -8.081 13.715 1.00 98.44 92 ASP A C 1
ATOM 714 O O . ASP A 1 92 ? -6.870 -8.854 14.485 1.00 98.44 92 ASP A O 1
ATOM 718 N N . ALA A 1 93 ? -6.855 -7.638 12.596 1.00 98.50 93 ALA A N 1
ATOM 719 C CA . ALA A 1 93 ? -5.510 -8.047 12.212 1.00 98.50 93 ALA A CA 1
ATOM 720 C C . ALA A 1 93 ? -4.819 -7.072 11.254 1.00 98.50 93 ALA A C 1
ATOM 722 O O . ALA A 1 93 ? -5.432 -6.507 10.344 1.00 98.50 93 ALA A O 1
ATOM 7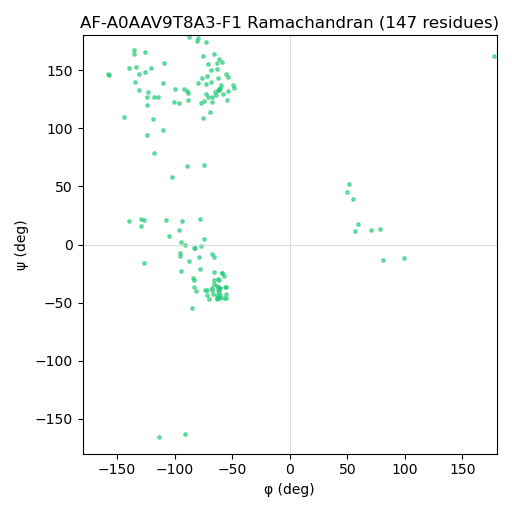23 N N . VAL A 1 94 ? -3.500 -6.981 11.406 1.00 98.81 94 VAL A N 1
ATOM 724 C CA . VAL A 1 94 ? -2.591 -6.588 10.327 1.00 98.81 94 VAL A CA 1
ATOM 725 C C . VAL A 1 94 ? -2.188 -7.857 9.588 1.00 98.81 94 VAL A C 1
ATOM 727 O O . VAL A 1 94 ? -1.820 -8.852 10.215 1.00 98.81 94 VAL A O 1
ATOM 730 N N . VAL A 1 95 ? -2.254 -7.841 8.263 1.00 98.81 95 VAL A N 1
ATOM 731 C CA . VAL A 1 95 ? -1.948 -8.994 7.407 1.00 98.81 95 VAL A CA 1
ATOM 732 C C . VAL A 1 95 ? -1.083 -8.573 6.229 1.00 98.81 95 VAL A C 1
ATOM 734 O O . VAL A 1 95 ? -0.985 -7.393 5.907 1.00 98.81 95 VAL A O 1
ATOM 737 N N . TRP A 1 96 ? -0.458 -9.545 5.573 1.00 98.81 96 TRP A N 1
ATOM 738 C CA . TRP A 1 96 ? 0.150 -9.369 4.256 1.00 98.81 96 TRP A CA 1
ATOM 739 C C . TRP A 1 96 ? -0.702 -10.155 3.269 1.00 98.81 96 TRP A C 1
ATOM 741 O O . TRP A 1 96 ? -0.604 -11.381 3.219 1.00 98.81 96 TRP A O 1
ATOM 751 N N . VAL A 1 97 ? -1.597 -9.465 2.558 1.00 98.69 97 VAL A N 1
ATOM 752 C CA . VAL A 1 97 ? -2.508 -10.127 1.606 1.00 98.69 97 VAL A CA 1
ATOM 753 C C . VAL A 1 97 ? -1.810 -10.295 0.268 1.00 98.69 97 VAL A C 1
ATOM 755 O O . VAL A 1 97 ? -1.705 -11.416 -0.227 1.00 98.69 97 VAL A O 1
ATOM 758 N N . LYS A 1 98 ? -1.292 -9.201 -0.304 1.00 98.62 98 LYS A N 1
ATOM 759 C CA . LYS A 1 98 ? -0.449 -9.264 -1.502 1.00 98.62 98 LYS A CA 1
ATOM 760 C C . LYS A 1 98 ? 0.962 -9.730 -1.128 1.00 98.62 98 LYS A C 1
ATOM 762 O O . LYS A 1 98 ? 1.641 -9.034 -0.368 1.00 98.62 98 LYS A O 1
ATOM 767 N N . PRO A 1 99 ? 1.465 -10.838 -1.703 1.00 98.69 99 PRO A N 1
ATOM 768 C CA . PRO A 1 99 ? 2.846 -11.249 -1.488 1.00 98.69 99 PRO A CA 1
ATOM 769 C C . PRO A 1 99 ? 3.807 -10.270 -2.176 1.00 98.69 99 PRO A C 1
ATOM 771 O O . PRO A 1 99 ? 3.836 -10.159 -3.404 1.00 98.69 99 PRO A O 1
ATOM 774 N N . GLY A 1 100 ? 4.594 -9.543 -1.383 1.00 98.50 100 GLY A N 1
ATOM 775 C CA . GLY A 1 100 ? 5.637 -8.659 -1.899 1.00 98.50 100 GLY A CA 1
ATOM 776 C C . GLY A 1 100 ? 6.690 -9.437 -2.694 1.00 98.50 100 GLY A C 1
ATOM 777 O O . GLY A 1 100 ? 7.153 -10.483 -2.250 1.00 98.50 100 GLY A O 1
ATOM 778 N N . GLY A 1 101 ? 7.045 -8.936 -3.878 1.00 98.38 101 GLY A N 1
ATOM 779 C CA . GLY A 1 101 ? 7.921 -9.625 -4.835 1.00 98.38 101 GLY A CA 1
ATOM 780 C C . GLY A 1 101 ? 7.176 -10.336 -5.968 1.00 98.38 101 GLY A C 1
ATOM 781 O O . GLY A 1 101 ? 7.799 -10.697 -6.956 1.00 98.38 101 GLY A O 1
ATOM 782 N N . GLN A 1 102 ? 5.850 -10.487 -5.892 1.00 98.81 102 GLN A N 1
ATOM 783 C CA . GLN A 1 102 ? 5.041 -10.857 -7.058 1.00 98.81 102 GLN A CA 1
ATOM 784 C C . GLN A 1 102 ? 4.604 -9.597 -7.808 1.00 98.81 102 GLN A C 1
ATOM 786 O O . GLN A 1 102 ? 3.949 -8.734 -7.216 1.00 98.81 102 GLN A O 1
ATOM 791 N N . ALA A 1 103 ? 4.918 -9.508 -9.103 1.00 98.75 103 ALA A N 1
ATOM 792 C CA . ALA A 1 103 ? 4.562 -8.364 -9.939 1.00 98.75 103 ALA A CA 1
ATOM 793 C C . ALA A 1 103 ? 3.052 -8.086 -9.923 1.00 98.75 103 ALA A C 1
ATOM 795 O O . ALA A 1 103 ? 2.226 -9.002 -9.820 1.00 98.75 103 ALA A O 1
ATOM 796 N N . ASP A 1 104 ? 2.688 -6.812 -10.021 1.00 98.81 104 ASP A N 1
ATOM 797 C CA . ASP A 1 104 ? 1.300 -6.368 -10.173 1.00 98.81 104 ASP A CA 1
ATOM 798 C C . ASP A 1 104 ? 0.849 -6.407 -11.639 1.00 98.81 104 ASP A C 1
ATOM 800 O O . ASP A 1 104 ? -0.321 -6.657 -11.912 1.00 98.81 104 ASP A O 1
ATOM 804 N N . GLY A 1 105 ? 1.785 -6.241 -12.574 1.00 98.75 105 GLY A N 1
ATOM 805 C CA . GLY A 1 105 ? 1.553 -6.269 -14.014 1.00 98.75 105 GLY A CA 1
ATOM 806 C C . GLY A 1 105 ? 2.827 -5.981 -14.801 1.00 98.75 105 GLY A C 1
ATOM 807 O O . GLY A 1 105 ? 3.804 -5.473 -14.245 1.00 98.75 105 GLY A O 1
ATOM 808 N N . THR A 1 106 ? 2.806 -6.337 -16.085 1.00 98.81 106 THR A N 1
ATOM 809 C CA . THR A 1 106 ? 3.944 -6.170 -16.997 1.00 98.81 106 THR A CA 1
ATOM 810 C C . THR A 1 106 ? 4.104 -4.720 -17.433 1.00 98.81 106 THR A C 1
ATOM 812 O O . THR A 1 106 ? 3.114 -4.027 -17.666 1.00 98.81 106 THR A O 1
ATOM 815 N N . SER A 1 107 ? 5.351 -4.271 -17.580 1.00 98.81 107 SER A N 1
ATOM 816 C CA . SER A 1 107 ? 5.668 -2.970 -18.185 1.00 98.81 107 SER A CA 1
ATOM 817 C C . SER A 1 107 ? 5.967 -3.067 -19.688 1.00 98.81 107 SER A C 1
ATOM 819 O O . SER A 1 107 ? 6.358 -2.073 -20.296 1.00 98.81 107 SER A O 1
ATOM 821 N N . ASP A 1 108 ? 5.869 -4.261 -20.280 1.00 98.69 108 ASP A N 1
ATOM 822 C CA . ASP A 1 108 ? 6.033 -4.472 -21.719 1.00 98.69 108 ASP A CA 1
ATOM 823 C C . ASP A 1 108 ? 4.782 -3.989 -22.460 1.00 98.69 108 ASP A C 1
ATOM 825 O O . ASP A 1 108 ? 3.731 -4.623 -22.401 1.00 98.69 108 ASP A O 1
ATOM 829 N N . THR A 1 109 ? 4.909 -2.879 -23.186 1.00 98.44 109 THR A N 1
ATOM 830 C CA . THR A 1 109 ? 3.811 -2.248 -23.935 1.00 98.44 109 THR A CA 1
ATOM 831 C C . THR A 1 109 ? 3.287 -3.098 -25.094 1.00 98.44 109 THR A C 1
ATOM 833 O O . THR A 1 109 ? 2.245 -2.778 -25.666 1.00 98.44 109 THR A O 1
ATOM 836 N N . THR A 1 110 ? 3.989 -4.177 -25.453 1.00 98.38 110 THR A N 1
ATOM 837 C CA . THR A 1 110 ? 3.570 -5.129 -26.489 1.00 98.38 110 THR A CA 1
ATOM 838 C C . THR A 1 110 ? 2.829 -6.346 -25.927 1.00 98.38 110 THR A C 1
ATOM 840 O O . THR A 1 110 ? 2.249 -7.119 -26.693 1.00 98.38 110 THR A O 1
ATOM 843 N N . ALA A 1 111 ? 2.811 -6.522 -24.601 1.00 98.56 111 ALA A N 1
ATOM 844 C CA . ALA A 1 111 ? 2.157 -7.652 -23.957 1.00 98.56 111 ALA A CA 1
ATOM 845 C C . ALA A 1 111 ? 0.624 -7.550 -24.015 1.00 98.56 111 ALA A C 1
ATOM 847 O O . ALA A 1 111 ? 0.034 -6.482 -23.868 1.00 98.56 111 ALA A O 1
ATOM 848 N N . VAL A 1 112 ? -0.046 -8.700 -24.142 1.00 98.56 112 VAL A N 1
ATOM 849 C CA . VAL A 1 112 ? -1.518 -8.785 -24.248 1.00 98.56 112 VAL A CA 1
ATOM 850 C C . VAL A 1 112 ? -2.231 -8.227 -23.009 1.00 98.56 112 VAL A C 1
ATOM 852 O O . VAL A 1 112 ? -3.348 -7.729 -23.116 1.00 98.56 112 VAL A O 1
ATOM 855 N N . ARG A 1 113 ? -1.603 -8.325 -21.831 1.00 98.38 113 ARG A N 1
ATOM 856 C CA . ARG A 1 113 ? -2.160 -7.886 -20.539 1.00 98.38 113 ARG A CA 1
ATOM 857 C C . ARG A 1 113 ? -1.494 -6.618 -20.003 1.00 98.38 113 ARG A C 1
ATOM 859 O O . ARG A 1 113 ? -1.509 -6.390 -18.796 1.00 98.38 113 ARG A O 1
ATOM 866 N N . TYR A 1 114 ? -0.864 -5.841 -20.879 1.00 98.69 114 TYR A N 1
ATOM 867 C CA . TYR A 1 114 ? -0.271 -4.566 -20.505 1.00 98.69 114 TYR A CA 1
ATOM 868 C C . TYR A 1 114 ? -1.331 -3.604 -19.954 1.00 98.69 114 TYR A C 1
ATOM 870 O O . TYR A 1 114 ? -2.407 -3.450 -20.533 1.00 98.69 114 TYR A O 1
ATOM 878 N N . ASP A 1 115 ? -0.992 -2.946 -18.847 1.00 98.62 115 ASP A N 1
ATOM 879 C CA . ASP A 1 115 ? -1.749 -1.844 -18.260 1.00 98.62 115 ASP A CA 1
ATOM 880 C C . ASP A 1 115 ? -0.817 -0.632 -18.144 1.00 98.62 115 ASP A C 1
ATOM 882 O O . ASP A 1 115 ? 0.301 -0.744 -17.634 1.00 98.62 115 ASP A O 1
ATOM 886 N N . GLU A 1 116 ? -1.269 0.535 -18.605 1.00 97.88 116 GLU A N 1
ATOM 887 C CA . GLU A 1 116 ? -0.473 1.768 -18.617 1.00 97.88 116 GLU A CA 1
ATOM 888 C C . GLU A 1 116 ? 0.017 2.195 -17.228 1.00 97.88 116 GLU A C 1
ATOM 890 O O . GLU A 1 116 ? 1.061 2.846 -17.100 1.00 97.88 116 GLU A O 1
ATOM 895 N N . LYS A 1 117 ? -0.682 1.785 -16.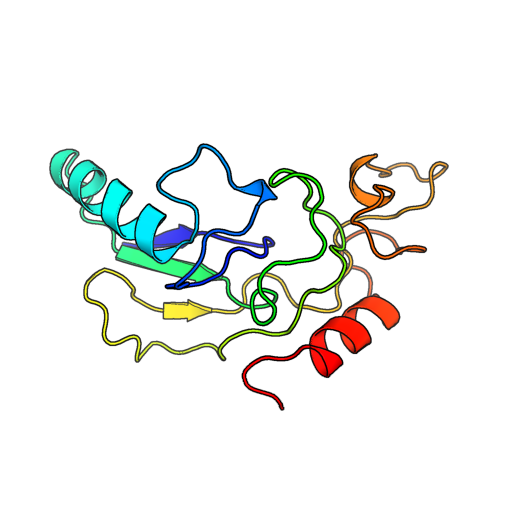163 1.00 98.00 117 LYS A N 1
ATOM 896 C CA . LYS A 1 117 ? -0.256 2.064 -14.792 1.00 98.00 117 LYS A CA 1
ATOM 897 C C . LYS A 1 117 ? 1.038 1.355 -14.420 1.00 98.00 117 LYS A C 1
ATOM 899 O O . LYS A 1 117 ? 1.731 1.882 -13.552 1.00 98.00 117 LYS A O 1
ATOM 904 N N . CYS A 1 118 ? 1.388 0.254 -15.089 1.00 98.62 118 CYS A N 1
ATOM 905 C CA . CYS A 1 118 ? 2.588 -0.554 -14.845 1.00 98.62 118 CYS A CA 1
ATOM 906 C C . CYS A 1 118 ? 3.862 -0.037 -15.519 1.00 98.62 118 CYS A C 1
ATOM 908 O O . CYS A 1 118 ? 4.941 -0.589 -15.296 1.00 98.62 118 CYS A O 1
ATOM 910 N N . SER A 1 119 ? 3.764 1.036 -16.303 1.00 97.94 119 SER A N 1
ATOM 911 C CA . SER A 1 119 ? 4.914 1.773 -16.839 1.00 97.94 119 SER A CA 1
ATOM 912 C C . SER A 1 119 ? 4.847 3.269 -16.524 1.00 97.94 119 SER A C 1
ATOM 914 O O . SER A 1 119 ? 5.464 4.081 -17.214 1.00 97.94 119 SER A O 1
ATOM 916 N N . SER A 1 120 ? 4.080 3.651 -15.499 1.00 97.69 120 SER A N 1
ATOM 917 C CA . SER A 1 120 ? 4.058 5.023 -14.988 1.00 97.69 120 SER A CA 1
ATOM 918 C C . SER A 1 120 ? 5.410 5.407 -14.374 1.00 97.69 120 SER A C 1
ATOM 920 O O . SER A 1 120 ? 6.214 4.546 -14.007 1.00 97.69 120 SER A O 1
ATOM 922 N N . ASN A 1 121 ? 5.654 6.705 -14.172 1.00 98.19 121 ASN A N 1
ATOM 923 C CA . ASN A 1 121 ? 6.867 7.180 -13.494 1.00 98.19 121 ASN A CA 1
ATOM 924 C C . ASN A 1 121 ? 7.012 6.629 -12.066 1.00 98.19 121 ASN A C 1
ATOM 926 O O . ASN A 1 121 ? 8.134 6.491 -11.573 1.00 98.19 121 ASN A O 1
ATOM 930 N N . SER A 1 122 ? 5.903 6.249 -11.429 1.00 98.56 122 SER A N 1
ATOM 931 C CA . SER A 1 122 ? 5.882 5.603 -10.117 1.00 98.56 122 SER A CA 1
ATOM 932 C C . SER A 1 122 ? 6.218 4.112 -10.143 1.00 98.56 122 SER A C 1
ATOM 934 O O . SER A 1 122 ? 6.430 3.546 -9.077 1.00 98.56 122 SER A O 1
ATOM 936 N N . SER A 1 123 ? 6.284 3.464 -11.309 1.00 98.69 123 SER A N 1
ATOM 937 C CA . SER A 1 123 ? 6.458 2.007 -11.424 1.00 98.69 123 SER A CA 1
ATOM 938 C C . SER A 1 123 ? 7.921 1.595 -11.532 1.00 98.69 123 SER A C 1
ATOM 940 O O . SER A 1 123 ? 8.681 2.151 -12.328 1.00 98.69 123 SER A O 1
ATOM 942 N N . VAL A 1 124 ? 8.324 0.579 -10.772 1.00 98.75 124 VAL A N 1
ATOM 943 C CA . VAL A 1 124 ? 9.584 -0.136 -10.988 1.00 98.75 124 VAL A CA 1
ATOM 944 C C . VAL A 1 124 ? 9.466 -0.901 -12.305 1.00 98.75 124 VAL A C 1
ATOM 946 O O . VAL A 1 124 ? 8.561 -1.713 -12.481 1.00 98.75 124 VAL A O 1
ATOM 949 N N . VAL A 1 125 ? 10.385 -0.621 -13.225 1.00 98.50 125 VAL A N 1
ATOM 950 C CA . VAL A 1 125 ? 10.449 -1.202 -14.571 1.00 98.50 125 VAL A CA 1
ATOM 951 C C . VAL A 1 125 ? 11.892 -1.635 -14.877 1.00 98.50 125 VAL A C 1
ATOM 953 O O . VAL A 1 125 ? 12.818 -1.019 -14.342 1.00 98.50 125 VAL A O 1
ATOM 956 N N . PRO A 1 126 ? 12.118 -2.641 -15.743 1.00 98.56 126 PRO A N 1
ATOM 957 C CA . PRO A 1 126 ? 11.112 -3.460 -16.421 1.00 98.56 126 PRO A CA 1
ATOM 958 C C . PRO A 1 126 ? 10.430 -4.452 -15.466 1.00 98.56 126 PRO A C 1
ATOM 960 O O . PRO A 1 126 ? 11.096 -5.071 -14.643 1.00 98.56 126 PRO A O 1
ATOM 963 N N . ALA A 1 127 ? 9.108 -4.602 -15.581 1.00 98.75 127 ALA A N 1
ATOM 964 C CA . ALA A 1 127 ? 8.308 -5.501 -14.750 1.00 98.75 127 ALA A CA 1
ATOM 965 C C . ALA A 1 127 ? 7.784 -6.703 -15.557 1.00 98.75 127 ALA A C 1
ATOM 967 O O . ALA A 1 127 ? 7.346 -6.511 -16.696 1.00 98.75 127 ALA A O 1
ATOM 968 N N . PRO A 1 128 ? 7.789 -7.925 -14.988 1.00 98.75 128 PRO A N 1
ATOM 969 C CA . PRO A 1 128 ? 7.245 -9.112 -15.641 1.00 98.75 128 PRO A CA 1
ATOM 970 C C . PRO A 1 128 ? 5.712 -9.174 -15.536 1.00 98.75 128 PRO A C 1
ATOM 972 O O . PRO A 1 128 ? 5.069 -8.343 -14.901 1.00 98.75 128 PRO A O 1
ATOM 975 N N . GLU A 1 129 ? 5.115 -10.203 -16.137 1.00 98.81 129 GLU A N 1
ATOM 976 C CA . GLU A 1 129 ? 3.677 -10.484 -16.053 1.00 98.81 129 GLU A CA 1
ATOM 977 C C . GLU A 1 129 ? 3.159 -10.560 -14.609 1.00 98.81 129 GLU A C 1
ATOM 979 O O . GLU A 1 129 ? 3.824 -11.112 -13.727 1.00 98.81 129 GLU A O 1
ATOM 984 N N . ALA A 1 130 ? 1.931 -10.076 -14.390 1.00 98.62 130 ALA A N 1
ATOM 985 C CA . ALA A 1 130 ? 1.267 -10.093 -13.088 1.00 98.62 130 ALA A CA 1
ATOM 986 C C . ALA A 1 130 ? 1.337 -11.480 -12.421 1.00 98.62 130 ALA A C 1
ATOM 988 O O . ALA A 1 130 ? 1.091 -12.508 -13.055 1.00 98.62 130 ALA A O 1
ATOM 989 N N . GLY A 1 131 ? 1.672 -11.507 -11.130 1.00 98.44 131 GLY A N 1
ATOM 990 C CA . GLY A 1 131 ? 1.832 -12.734 -10.344 1.00 98.44 131 GLY A CA 1
ATOM 991 C C . GLY A 1 131 ? 3.181 -13.443 -10.514 1.00 98.44 131 GLY A C 1
ATOM 992 O O . GLY A 1 131 ? 3.518 -14.288 -9.685 1.00 98.44 131 GLY A O 1
ATOM 993 N N . SER A 1 132 ? 3.980 -13.086 -11.524 1.00 98.75 132 SER A N 1
ATOM 994 C CA . SER A 1 132 ? 5.344 -13.608 -11.680 1.00 98.75 132 SER A CA 1
ATOM 995 C C . SER A 1 132 ? 6.277 -13.026 -10.622 1.00 98.75 132 SER A C 1
ATOM 997 O O . SER A 1 132 ? 6.046 -11.933 -10.102 1.00 98.75 132 SER A O 1
ATOM 999 N N . TRP A 1 133 ? 7.360 -13.741 -10.320 1.00 98.88 133 TRP A N 1
ATOM 1000 C CA . TRP A 1 133 ? 8.404 -13.223 -9.441 1.00 98.88 133 TRP A CA 1
ATOM 1001 C C . TRP A 1 133 ? 9.106 -12.014 -10.070 1.00 98.88 133 TRP A C 1
ATOM 1003 O O . TRP A 1 133 ? 9.532 -12.075 -11.222 1.00 98.88 133 TRP A O 1
ATOM 1013 N N . PHE A 1 134 ? 9.250 -10.943 -9.295 1.00 98.88 134 PHE A N 1
ATOM 1014 C CA . PHE A 1 134 ? 9.910 -9.698 -9.661 1.00 98.88 134 PHE A CA 1
ATOM 1015 C C . PHE A 1 134 ? 11.016 -9.403 -8.642 1.00 98.88 134 PHE A C 1
ATOM 1017 O O . PHE A 1 134 ? 10.779 -8.834 -7.572 1.00 98.88 134 PHE A O 1
ATOM 1024 N N . GLN A 1 135 ? 12.234 -9.830 -8.976 1.00 98.81 135 GLN A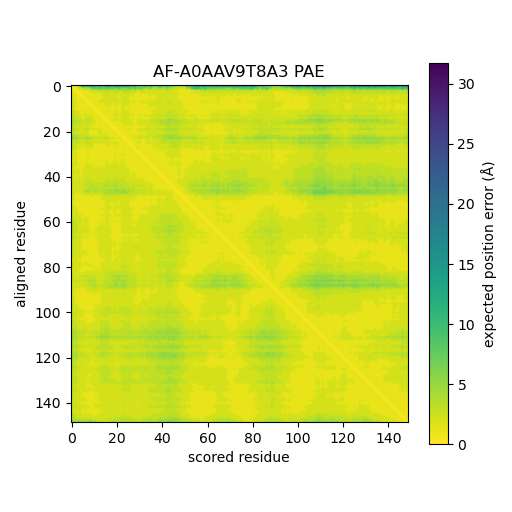 N 1
ATOM 1025 C CA . GLN A 1 135 ? 13.372 -9.825 -8.061 1.00 98.81 135 GLN A CA 1
ATOM 1026 C C . GLN A 1 135 ? 13.760 -8.414 -7.616 1.00 98.81 135 GLN A C 1
ATOM 1028 O O . GLN A 1 135 ? 13.951 -8.179 -6.425 1.00 98.81 135 GLN A O 1
ATOM 1033 N N . GLU A 1 136 ? 13.858 -7.472 -8.548 1.00 98.75 136 GLU A N 1
ATOM 1034 C CA . GLU A 1 136 ? 14.254 -6.088 -8.275 1.00 98.75 136 GLU A CA 1
ATOM 1035 C C . GLU A 1 136 ? 13.246 -5.415 -7.337 1.00 98.75 136 GLU A C 1
ATOM 1037 O O . GLU A 1 136 ? 13.623 -4.719 -6.394 1.00 98.75 136 GLU A O 1
ATOM 1042 N N . TYR A 1 137 ? 11.958 -5.699 -7.535 1.00 98.88 137 TYR A N 1
ATOM 1043 C CA . TYR A 1 137 ? 10.899 -5.217 -6.659 1.00 98.88 137 TYR A CA 1
ATOM 1044 C C . TYR A 1 137 ? 10.974 -5.831 -5.257 1.00 98.88 137 TYR A C 1
ATOM 1046 O O . TYR A 1 137 ? 10.824 -5.125 -4.261 1.00 98.88 137 TYR A O 1
ATOM 1054 N N . PHE A 1 138 ? 11.245 -7.136 -5.156 1.00 98.94 138 PHE A N 1
ATOM 1055 C CA . PHE A 1 138 ? 11.457 -7.793 -3.866 1.00 98.94 138 PHE A CA 1
ATOM 1056 C C . PHE A 1 138 ? 12.647 -7.191 -3.101 1.00 98.94 138 PHE A C 1
ATOM 1058 O O . PHE A 1 138 ? 12.528 -6.927 -1.904 1.00 98.94 138 PHE A O 1
ATOM 1065 N N . VAL A 1 139 ? 13.767 -6.931 -3.786 1.00 98.88 139 VAL A N 1
ATOM 1066 C CA . VAL A 1 139 ? 14.948 -6.286 -3.186 1.00 98.88 139 VAL A CA 1
ATOM 1067 C C . VAL A 1 139 ? 14.596 -4.895 -2.662 1.00 98.88 139 VAL A C 1
ATOM 1069 O O . VAL A 1 139 ? 14.883 -4.613 -1.501 1.00 98.88 139 VAL A O 1
ATOM 1072 N N . GLN A 1 140 ? 13.883 -4.072 -3.443 1.00 98.75 140 GLN A N 1
ATOM 1073 C CA . GLN A 1 140 ? 13.408 -2.764 -2.976 1.00 98.75 140 GLN A CA 1
ATOM 1074 C C . GLN A 1 140 ? 12.584 -2.887 -1.686 1.00 98.75 140 GLN A C 1
ATOM 1076 O O . GLN A 1 140 ? 12.784 -2.111 -0.747 1.00 98.75 140 GLN A O 1
ATOM 1081 N N . LEU A 1 141 ? 11.651 -3.846 -1.634 1.00 98.94 141 LEU A N 1
ATOM 1082 C CA . LEU A 1 141 ? 10.815 -4.046 -0.452 1.00 98.94 141 LEU A CA 1
ATOM 1083 C C . LEU A 1 141 ? 11.644 -4.431 0.779 1.00 98.94 141 LEU A C 1
ATOM 1085 O O . LEU A 1 141 ? 11.304 -4.012 1.887 1.00 98.94 141 LEU A O 1
ATOM 1089 N N . LEU A 1 142 ? 12.702 -5.225 0.591 1.00 98.81 142 LEU A N 1
ATOM 1090 C CA . LEU A 1 142 ? 13.605 -5.662 1.653 1.00 98.81 142 LEU A CA 1
ATOM 1091 C C . LEU A 1 142 ? 14.471 -4.508 2.172 1.00 98.81 142 LEU A C 1
ATOM 1093 O O . LEU A 1 142 ? 14.548 -4.300 3.380 1.00 98.81 142 LEU A O 1
ATOM 1097 N N . GLU A 1 143 ? 15.071 -3.731 1.270 1.00 98.75 143 GLU A N 1
ATOM 1098 C CA . GLU A 1 143 ? 15.924 -2.584 1.611 1.00 98.75 143 GLU A CA 1
ATOM 1099 C C . GLU A 1 143 ? 15.154 -1.479 2.339 1.00 98.75 143 GLU A C 1
ATOM 1101 O O . GLU A 1 143 ? 15.682 -0.837 3.245 1.00 98.75 143 GLU A O 1
ATOM 1106 N N . ASN A 1 144 ? 13.889 -1.271 1.969 1.00 98.81 144 ASN A N 1
ATOM 1107 C CA . ASN A 1 144 ? 13.023 -0.262 2.575 1.00 98.81 144 ASN A CA 1
ATOM 1108 C C . ASN A 1 144 ? 12.121 -0.832 3.688 1.00 98.81 144 ASN A C 1
ATOM 1110 O O . ASN A 1 144 ? 11.157 -0.172 4.088 1.00 98.81 144 ASN A O 1
ATOM 1114 N N . ALA A 1 145 ? 12.373 -2.057 4.161 1.00 98.94 145 ALA A N 1
ATOM 1115 C CA . ALA A 1 145 ? 11.524 -2.713 5.149 1.00 98.94 145 ALA A CA 1
ATOM 1116 C C . ALA A 1 145 ? 11.469 -1.929 6.468 1.00 98.94 145 ALA A C 1
ATOM 1118 O O . ALA A 1 145 ? 12.489 -1.522 7.024 1.00 98.94 145 ALA A O 1
ATOM 1119 N N . ASN A 1 146 ? 10.260 -1.765 6.999 1.00 98.50 146 ASN A N 1
ATOM 1120 C CA . ASN A 1 146 ? 10.022 -1.113 8.276 1.00 98.50 146 ASN A CA 1
ATOM 1121 C C . ASN A 1 146 ? 8.849 -1.794 9.013 1.00 98.50 146 ASN A C 1
ATOM 1123 O O . ASN A 1 146 ? 7.699 -1.664 8.583 1.00 98.50 146 ASN A O 1
ATOM 1127 N N . PRO A 1 147 ? 9.109 -2.520 10.117 1.00 98.56 147 PRO A N 1
ATOM 1128 C CA . PRO A 1 147 ? 10.426 -2.739 10.724 1.00 98.56 147 PRO A CA 1
ATOM 1129 C C . PRO A 1 147 ? 11.400 -3.499 9.799 1.00 98.56 147 PRO A C 1
ATOM 1131 O O . PRO A 1 147 ? 10.935 -4.312 8.984 1.00 98.56 147 PRO A O 1
ATOM 1134 N N . PRO A 1 148 ? 12.724 -3.268 9.918 1.00 98.19 148 PRO A N 1
ATOM 1135 C CA . PRO A 1 148 ? 13.725 -4.014 9.153 1.00 98.19 148 PRO A CA 1
ATOM 1136 C C . PRO A 1 148 ? 13.669 -5.516 9.484 1.00 98.19 148 PRO A C 1
ATOM 1138 O O . PRO A 1 148 ? 13.078 -5.910 10.494 1.00 98.19 148 PRO A O 1
ATOM 1141 N N . PHE A 1 149 ? 14.210 -6.359 8.600 1.00 95.06 149 PHE A N 1
ATOM 1142 C CA . PHE A 1 149 ? 14.317 -7.809 8.819 1.00 95.06 149 PHE A CA 1
ATOM 1143 C C . PHE A 1 149 ? 15.545 -8.190 9.638 1.00 95.06 149 PHE A C 1
ATOM 1145 O O . PHE A 1 149 ? 16.585 -7.511 9.489 1.00 95.06 149 PHE A O 1
#

InterPro domains:
  IPR016288 1, 4-beta cellobiohydrolase [PF01341] (4-145)
  IPR016288 1, 4-beta cellobiohydrolase [PR00733] (48-61)
  IPR016288 1, 4-beta cellobiohydrolase [PR00733] (67-87)
  IPR016288 1, 4-beta cellobiohydrolase [PR00733] (91-105)
  IPR016288 1, 4-beta cellobiohydrolase [PTHR34876] (3-149)
  IPR036434 1, 4-beta cellobiohydrolase superfamily [G3DSA:3.20.20.40] (2-149)
  IPR036434 1, 4-beta cellobiohydrolase superfamily [SSF51989] (4-149)

Mean predicted aligned error: 2.2 Å